Protein AF-A0A6B2GA83-F1 (afdb_monomer_lite)

Radius of gyration: 34.45 Å; chains: 1; bounding box: 43×61×106 Å

Foldseek 3Di:
DDDDDDDDDPPPDPPPDPVVVVVVVVVVVVVVVVVVVVCCCVVVVVPPPPPDDPDPDPPPDDDDLDDQFQWKWKWKFKDLDQFDAQVPCVRTPDIDGGDGPPPPVDDDDDDDDDDDQDPCNLVVTWMKIKMKMFSDPDTWHADPVPGTDDSGMDMDIDTPCPPDPDDDPDPPDD

Sequence (174 aa):
MEEVRETEIEHQQPQESTILKVFNNLKYFLIQMVIMYAISNYFFKSKQQVAPKSDGNHMILSQNLFSPGEKLFYHVFVSENQFPDSQNTSRLLFHDEEVIFMNWKSGSKNFAFTIQTTETLAKNGSFFMIVCISKDQSLPLFSPASGYHSSNHSCKIHDLIKKEKLKKIVDQKS

Secondary structure (DSSP, 8-state):
-----------------HHHHHHHHHHHHHHHHHHHHHHHHHHHGGG--------S--------SS-TT-EEEEEEEEESSSS--TT-GGGEEEEEEEEETT-TT--PPP-----PPPHHHHTT---EEEEEEESSSPPPPEETTTEE--TTEEEEEEESSSSSPPP-------

InterPro domains:
  IPR008429 Cleft lip and palate transmembrane 1 [PF05602] (30-169)
  IPR008429 Cleft lip and palate transmembrane 1 [PTHR21347] (11-168)

Structure (mmCIF, N/CA/C/O backbone):
data_AF-A0A6B2GA83-F1
#
_entry.id   AF-A0A6B2GA83-F1
#
loop_
_atom_site.group_PDB
_atom_site.id
_atom_site.type_symbol
_atom_site.label_atom_id
_atom_site.label_alt_id
_atom_site.label_comp_id
_atom_site.label_asym_id
_atom_site.label_entity_id
_atom_site.label_seq_id
_atom_site.pdbx_PDB_ins_code
_atom_site.Cartn_x
_atom_site.Cartn_y
_atom_site.Cartn_z
_atom_site.occupancy
_atom_site.B_iso_or_equiv
_atom_site.auth_seq_id
_atom_site.auth_comp_id
_atom_site.auth_asym_id
_atom_site.auth_atom_id
_atom_site.pdbx_PDB_model_num
ATOM 1 N N . MET A 1 1 ? 28.148 -23.341 83.885 1.00 38.88 1 MET A N 1
ATOM 2 C CA . MET A 1 1 ? 26.727 -23.692 83.703 1.00 38.88 1 MET A CA 1
ATOM 3 C C . MET A 1 1 ? 25.927 -22.630 84.440 1.00 38.88 1 MET A C 1
ATOM 5 O O . MET A 1 1 ? 25.623 -22.813 85.603 1.00 38.88 1 MET A O 1
ATOM 9 N N . GLU A 1 2 ? 25.869 -21.385 83.976 1.00 47.81 2 GLU A N 1
ATOM 10 C CA . GLU A 1 2 ? 25.400 -20.900 82.667 1.00 47.81 2 GLU A CA 1
ATOM 11 C C . GLU A 1 2 ? 23.900 -21.144 82.499 1.00 47.81 2 GLU A C 1
ATOM 13 O O . GLU A 1 2 ? 23.495 -22.226 82.098 1.00 47.81 2 GLU A O 1
ATOM 18 N N . GLU A 1 3 ? 23.104 -20.122 82.820 1.00 47.56 3 GLU A N 1
ATOM 19 C CA . GLU A 1 3 ? 21.914 -19.803 82.037 1.00 47.56 3 GLU A CA 1
ATOM 20 C C . GLU A 1 3 ? 21.649 -18.292 82.119 1.00 47.56 3 GLU A C 1
ATOM 22 O O . GLU A 1 3 ? 21.203 -17.747 83.127 1.00 47.56 3 GLU A O 1
ATOM 27 N N . VAL A 1 4 ? 22.023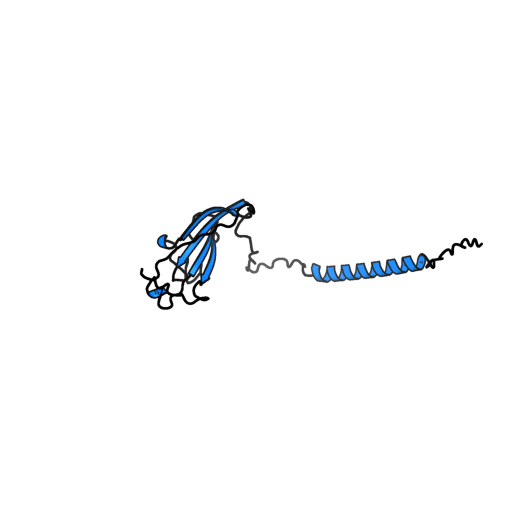 -17.613 81.038 1.00 53.28 4 VAL A N 1
ATOM 28 C CA . VAL A 1 4 ? 21.650 -16.240 80.703 1.00 53.28 4 VAL A CA 1
ATOM 29 C C . VAL A 1 4 ? 20.298 -16.313 79.991 1.00 53.28 4 VAL A C 1
ATOM 31 O O . VAL A 1 4 ? 20.188 -17.049 79.016 1.00 53.28 4 VAL A O 1
ATOM 34 N N . ARG A 1 5 ? 19.294 -15.538 80.421 1.00 49.62 5 ARG A N 1
ATOM 35 C CA . ARG A 1 5 ? 18.146 -15.164 79.571 1.00 49.62 5 ARG A CA 1
ATOM 36 C C . ARG A 1 5 ? 17.778 -13.694 79.765 1.00 49.62 5 ARG A C 1
ATOM 38 O O . ARG A 1 5 ? 17.082 -13.320 80.699 1.00 49.62 5 ARG A O 1
ATOM 45 N N . GLU A 1 6 ? 18.385 -12.903 78.887 1.00 49.09 6 GLU A N 1
ATOM 46 C CA . GLU A 1 6 ? 17.807 -11.822 78.079 1.00 49.09 6 GLU A CA 1
ATOM 47 C C . GLU A 1 6 ? 16.766 -10.892 78.727 1.00 49.09 6 GLU A C 1
ATOM 49 O O . GLU A 1 6 ? 15.576 -11.177 78.809 1.00 49.09 6 GLU A O 1
ATOM 54 N N . THR A 1 7 ? 17.237 -9.693 79.074 1.00 46.50 7 THR A N 1
ATOM 55 C CA . THR A 1 7 ? 16.443 -8.462 79.105 1.00 46.50 7 THR A CA 1
ATOM 56 C C . THR A 1 7 ? 16.039 -8.067 77.684 1.00 46.50 7 THR A C 1
ATOM 58 O O . THR A 1 7 ? 16.900 -7.744 76.863 1.00 46.50 7 THR A O 1
ATOM 61 N N . GLU A 1 8 ? 14.740 -8.055 77.406 1.00 48.75 8 GLU A N 1
ATOM 62 C CA . GLU A 1 8 ? 14.158 -7.506 76.182 1.00 48.75 8 GLU A CA 1
ATOM 63 C C . GLU A 1 8 ? 14.279 -5.969 76.211 1.00 48.75 8 GLU A C 1
ATOM 65 O O . GLU A 1 8 ? 13.722 -5.296 77.079 1.00 48.75 8 GLU A O 1
ATOM 70 N N . ILE A 1 9 ? 15.079 -5.403 75.303 1.00 44.75 9 ILE A N 1
ATOM 71 C CA . ILE A 1 9 ? 15.217 -3.953 75.124 1.00 44.75 9 ILE A CA 1
ATOM 72 C C . ILE A 1 9 ? 14.072 -3.495 74.219 1.00 44.75 9 ILE A C 1
ATOM 74 O O . ILE A 1 9 ? 14.126 -3.674 73.001 1.00 44.75 9 ILE A O 1
ATOM 78 N N . GLU A 1 10 ? 13.045 -2.881 74.805 1.00 38.22 10 GLU A N 1
ATOM 79 C CA . GLU A 1 10 ? 11.990 -2.200 74.057 1.00 38.22 10 GLU A CA 1
ATOM 80 C C . GLU A 1 10 ? 12.600 -0.993 73.316 1.00 38.22 10 GLU A C 1
ATOM 82 O O . GLU A 1 10 ? 13.029 -0.004 73.915 1.00 38.22 10 GLU A O 1
ATOM 87 N N . HIS A 1 11 ? 12.698 -1.086 71.988 1.00 38.28 11 HIS A N 1
ATOM 88 C CA . HIS A 1 11 ? 13.090 0.028 71.126 1.00 38.28 11 HIS A CA 1
ATOM 89 C C . HIS A 1 11 ? 11.967 1.079 71.127 1.00 38.28 11 HIS A C 1
ATOM 91 O O . HIS A 1 11 ? 11.024 1.007 70.339 1.00 38.28 11 HIS A O 1
ATOM 97 N N . GLN A 1 12 ? 12.074 2.085 71.997 1.00 40.59 12 GLN A N 1
ATOM 98 C CA . GLN A 1 12 ? 11.266 3.302 71.918 1.00 40.59 12 GLN A CA 1
ATOM 99 C C . GLN A 1 12 ? 11.613 4.062 70.630 1.00 40.59 12 GLN A C 1
ATOM 101 O O . GLN A 1 12 ? 12.565 4.840 70.563 1.00 40.59 12 GLN A O 1
ATOM 106 N N . GLN A 1 13 ? 10.827 3.831 69.580 1.00 42.03 13 GLN A N 1
ATOM 107 C CA . GLN A 1 13 ? 10.835 4.677 68.395 1.00 42.03 13 GLN A CA 1
ATOM 108 C C . GLN A 1 13 ? 10.350 6.082 68.806 1.00 42.03 13 GLN A C 1
ATOM 110 O O . GLN A 1 13 ? 9.293 6.186 69.434 1.00 42.03 13 GLN A O 1
ATOM 115 N N . PRO A 1 14 ? 11.077 7.170 68.481 1.00 48.72 14 PRO A N 1
ATOM 116 C CA . PRO A 1 14 ? 10.686 8.515 68.883 1.00 48.72 14 PRO A CA 1
ATOM 117 C C . PRO A 1 14 ? 9.272 8.827 68.393 1.00 48.72 14 PRO A C 1
ATOM 119 O O . PRO A 1 14 ? 9.002 8.854 67.188 1.00 48.72 14 PRO A O 1
ATOM 122 N N . GLN A 1 15 ? 8.359 9.050 69.337 1.00 51.09 15 GLN A N 1
ATOM 123 C CA . GLN A 1 15 ? 6.989 9.461 69.068 1.00 51.09 15 GLN A CA 1
ATOM 124 C C . GLN A 1 15 ? 7.015 10.929 68.623 1.00 51.09 15 GLN A C 1
ATOM 126 O O . GLN A 1 15 ? 6.775 11.856 69.392 1.00 51.09 15 GLN A O 1
ATOM 131 N N . GLU A 1 16 ? 7.395 11.147 67.366 1.00 55.97 16 GLU A N 1
ATOM 132 C CA . GLU A 1 16 ? 7.328 12.450 66.717 1.00 55.97 16 GLU A CA 1
ATOM 133 C C . GLU A 1 16 ? 5.884 12.958 66.818 1.00 55.97 16 GLU A C 1
ATOM 135 O O . GLU A 1 16 ? 4.941 12.246 66.447 1.00 55.97 16 GLU A O 1
ATOM 140 N N . SER A 1 17 ? 5.716 14.153 67.395 1.00 61.56 17 SER A N 1
ATOM 141 C CA . SER A 1 17 ? 4.412 14.660 67.812 1.00 61.56 17 SER A CA 1
ATOM 142 C C . SER A 1 17 ? 3.425 14.628 66.646 1.00 61.56 17 SER A C 1
ATOM 144 O O . SER A 1 17 ? 3.710 15.079 65.536 1.00 61.56 17 SER A O 1
ATOM 146 N N . THR A 1 18 ? 2.235 14.081 66.886 1.00 64.00 18 THR A N 1
ATOM 147 C CA . THR A 1 18 ? 1.164 13.935 65.885 1.00 64.00 18 THR A CA 1
ATOM 148 C C . THR A 1 18 ? 0.879 15.252 65.154 1.00 64.00 18 THR A C 1
ATOM 150 O O . THR A 1 18 ? 0.553 15.260 63.971 1.00 64.00 18 THR A O 1
ATOM 153 N N . ILE A 1 19 ? 1.094 16.375 65.841 1.00 66.12 19 ILE A N 1
ATOM 154 C CA . ILE A 1 19 ? 0.984 17.731 65.310 1.00 66.12 19 ILE A CA 1
ATOM 155 C C . ILE A 1 19 ? 2.010 17.979 64.189 1.00 66.12 19 ILE A C 1
ATOM 157 O O . ILE A 1 19 ? 1.620 18.424 63.112 1.00 66.12 19 ILE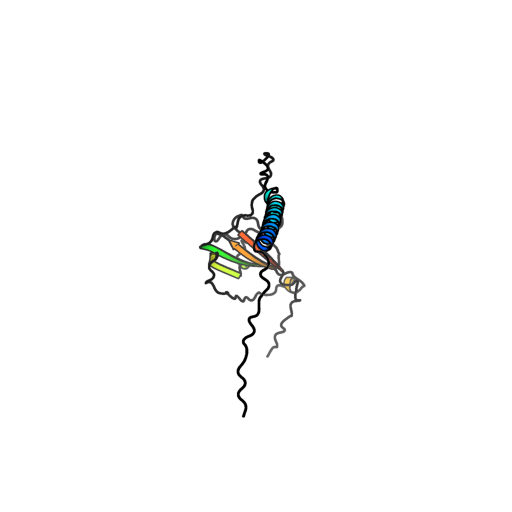 A O 1
ATOM 161 N N . LEU A 1 20 ? 3.290 17.630 64.371 1.00 69.44 20 LEU A N 1
ATOM 162 C CA . LEU A 1 20 ? 4.328 17.765 63.334 1.00 69.44 20 LEU A CA 1
ATOM 163 C C . LEU A 1 20 ? 4.022 16.912 62.093 1.00 69.44 20 LEU A C 1
ATOM 165 O O . LEU A 1 20 ? 4.177 17.394 60.969 1.00 69.44 20 LEU A O 1
ATOM 169 N N . LYS A 1 21 ? 3.501 15.691 62.277 1.00 71.00 21 LYS A N 1
ATOM 170 C CA . LYS A 1 21 ? 3.080 14.821 61.162 1.00 71.00 21 LYS A CA 1
ATOM 171 C C . LYS A 1 21 ? 1.903 15.410 60.383 1.00 71.00 21 LYS A C 1
ATOM 173 O O . LYS A 1 21 ? 1.922 15.404 59.155 1.00 71.00 21 LYS A O 1
ATOM 178 N N . VAL A 1 22 ? 0.912 15.981 61.072 1.00 74.00 22 VAL A N 1
ATOM 179 C CA . VAL A 1 22 ? -0.221 16.672 60.431 1.00 74.00 22 VAL A CA 1
ATOM 180 C C . VAL A 1 22 ? 0.253 17.909 59.662 1.00 74.00 22 VAL A C 1
ATOM 182 O O . VAL A 1 22 ? -0.154 18.100 58.517 1.00 74.00 22 VAL A O 1
ATOM 185 N N . PHE A 1 23 ? 1.165 18.706 60.228 1.00 76.62 23 PHE A N 1
ATOM 186 C CA . PHE A 1 23 ? 1.745 19.860 59.532 1.00 76.62 23 PHE A CA 1
ATOM 187 C C . PHE A 1 23 ? 2.550 19.458 58.295 1.00 76.62 23 PHE A C 1
ATOM 189 O O . PHE A 1 23 ? 2.444 20.118 57.262 1.00 76.62 23 PHE A O 1
ATOM 196 N N . ASN A 1 24 ? 3.331 18.380 58.363 1.00 75.25 24 ASN A N 1
ATOM 197 C CA . ASN A 1 24 ? 4.067 17.893 57.200 1.00 75.25 24 ASN A CA 1
ATOM 198 C C . ASN A 1 24 ? 3.123 17.352 56.122 1.00 75.25 24 ASN A C 1
ATOM 200 O O . ASN A 1 24 ? 3.263 17.731 54.961 1.00 75.25 24 ASN A O 1
ATOM 204 N N . ASN A 1 25 ? 2.108 16.570 56.489 1.00 77.06 25 ASN A N 1
ATOM 205 C CA . ASN A 1 25 ? 1.117 16.063 55.537 1.00 77.06 25 ASN A CA 1
ATOM 206 C C . ASN A 1 25 ? 0.334 17.198 54.857 1.00 77.06 25 ASN A C 1
ATOM 208 O O . ASN A 1 25 ? 0.107 17.155 53.648 1.00 77.06 25 ASN A O 1
ATOM 212 N N . LEU A 1 26 ? -0.007 18.255 55.601 1.00 84.81 26 LEU A N 1
ATOM 213 C CA . LEU A 1 26 ? -0.677 19.433 55.050 1.00 84.81 26 LEU A CA 1
ATOM 214 C C . LEU A 1 26 ? 0.221 20.203 54.069 1.00 84.81 26 LEU A C 1
ATOM 216 O O . LEU A 1 26 ? -0.256 20.659 53.032 1.00 84.81 26 LEU A O 1
ATOM 220 N N . LYS A 1 27 ? 1.529 20.309 54.344 1.00 81.06 27 LYS A N 1
ATOM 221 C CA . LYS A 1 27 ? 2.494 20.921 53.412 1.00 81.06 27 LYS A CA 1
ATOM 222 C C . LYS A 1 27 ? 2.563 20.156 52.091 1.00 81.06 27 LYS A C 1
ATOM 224 O O . LYS A 1 27 ? 2.511 20.780 51.033 1.00 81.06 27 LYS A O 1
ATOM 229 N N . TYR A 1 28 ? 2.626 18.825 52.135 1.00 84.50 28 TYR A N 1
ATOM 230 C CA . TYR A 1 28 ? 2.617 18.005 50.918 1.00 84.50 28 TYR A CA 1
ATOM 231 C C . TYR A 1 28 ? 1.310 18.155 50.134 1.00 84.50 28 TYR A C 1
ATOM 233 O O . TYR A 1 28 ? 1.346 18.284 48.910 1.00 84.50 28 TYR A O 1
ATOM 241 N N . PHE A 1 29 ? 0.172 18.229 50.826 1.00 88.62 29 PHE A N 1
ATOM 242 C CA . PHE A 1 29 ? -1.130 18.450 50.198 1.00 88.62 29 PHE A CA 1
ATOM 243 C C . PHE A 1 29 ? -1.217 19.808 49.480 1.00 88.62 29 PHE A C 1
ATOM 245 O O . PHE A 1 29 ? -1.686 19.886 48.344 1.00 88.62 29 PHE A O 1
ATOM 252 N N . LEU A 1 30 ? -0.701 20.876 50.096 1.00 89.94 30 LEU A N 1
ATOM 253 C CA . LEU A 1 30 ? -0.656 22.204 49.475 1.00 89.94 30 LEU A CA 1
ATOM 254 C C . LEU A 1 30 ? 0.241 22.228 48.231 1.00 89.94 30 LEU A C 1
ATOM 256 O O . LEU A 1 30 ? -0.144 22.797 47.210 1.00 89.94 30 LEU A O 1
ATOM 260 N N . ILE A 1 31 ? 1.401 21.568 48.278 1.00 89.56 31 ILE A N 1
ATOM 261 C CA . ILE A 1 31 ? 2.299 21.451 47.120 1.00 89.56 31 ILE A CA 1
ATOM 262 C C . ILE A 1 31 ? 1.611 20.688 45.977 1.00 89.56 31 ILE A C 1
ATOM 264 O O . ILE A 1 31 ? 1.663 21.130 44.830 1.00 89.56 31 ILE A O 1
ATOM 268 N N . GLN A 1 32 ? 0.912 19.589 46.276 1.00 84.88 32 GLN A N 1
ATOM 269 C CA . GLN A 1 32 ? 0.154 18.831 45.274 1.00 84.88 32 GLN A CA 1
ATOM 270 C C . GLN A 1 32 ? -0.955 19.668 44.622 1.00 84.88 32 GLN A C 1
ATOM 272 O O . GLN A 1 32 ? -1.105 19.620 43.401 1.00 84.88 32 GLN A O 1
ATOM 277 N N . MET A 1 33 ? -1.676 20.485 45.395 1.00 91.50 33 MET A N 1
ATOM 278 C CA . MET A 1 33 ? -2.698 21.397 44.864 1.00 91.50 33 MET A CA 1
ATOM 279 C C . MET A 1 33 ? -2.108 22.455 43.925 1.00 91.50 33 MET A C 1
ATOM 281 O O . MET A 1 33 ? -2.671 22.720 42.863 1.00 91.50 33 MET A O 1
ATOM 285 N N . VAL A 1 34 ? -0.948 23.023 44.265 1.00 91.75 34 VAL A N 1
ATOM 286 C CA . VAL A 1 34 ? -0.256 23.996 43.403 1.00 91.75 34 VAL A CA 1
ATOM 287 C C . VAL A 1 34 ? 0.222 23.342 42.106 1.00 91.75 34 VAL A C 1
ATOM 289 O O . VAL A 1 34 ? 0.029 23.911 41.031 1.00 91.75 34 VAL A O 1
ATOM 292 N N . ILE A 1 35 ? 0.785 22.132 42.175 1.00 88.19 35 ILE A N 1
ATOM 293 C CA . ILE A 1 35 ? 1.215 21.375 40.989 1.00 88.19 35 ILE A CA 1
ATOM 294 C C . ILE A 1 35 ? 0.012 21.039 40.100 1.00 88.19 35 ILE A C 1
ATOM 296 O O . ILE A 1 35 ? 0.056 21.288 38.896 1.00 88.19 35 ILE A O 1
ATOM 300 N N . MET A 1 36 ? -1.086 20.536 40.673 1.00 86.19 36 MET A N 1
ATOM 301 C CA . MET A 1 36 ? -2.312 20.253 39.920 1.00 86.19 36 MET A CA 1
ATOM 302 C C . MET A 1 36 ? -2.900 21.512 39.280 1.00 86.19 36 MET A C 1
ATOM 304 O O . MET A 1 36 ? -3.337 21.453 38.131 1.00 86.19 36 MET A O 1
ATOM 308 N N . TYR A 1 37 ? -2.878 22.656 39.966 1.00 87.06 37 TYR A N 1
ATOM 309 C CA . TYR A 1 37 ? -3.319 23.937 39.410 1.00 87.06 37 TYR A CA 1
ATOM 310 C C . TYR A 1 37 ? -2.409 24.428 38.275 1.00 87.06 37 TYR A C 1
ATOM 312 O O . TYR A 1 37 ? -2.907 24.942 37.272 1.00 87.06 37 TYR A O 1
ATOM 320 N N . ALA A 1 38 ? -1.091 24.243 38.394 1.00 85.69 38 ALA A N 1
ATOM 321 C CA . ALA A 1 38 ? -0.123 24.604 37.361 1.00 85.69 38 ALA A CA 1
ATOM 322 C C . ALA A 1 38 ? -0.293 23.741 36.104 1.00 85.69 38 ALA A C 1
ATOM 324 O O . ALA A 1 38 ? -0.431 24.285 35.010 1.00 85.69 38 ALA A O 1
ATOM 325 N N . ILE A 1 39 ? -0.379 22.414 36.263 1.00 82.38 39 ILE A N 1
ATOM 326 C CA . ILE A 1 39 ? -0.688 21.471 35.177 1.00 82.38 39 ILE A CA 1
ATOM 327 C C . ILE A 1 39 ? -2.045 21.832 34.569 1.00 82.38 39 ILE A C 1
ATOM 329 O O . ILE A 1 39 ? -2.164 21.974 33.356 1.00 82.38 39 ILE A O 1
ATOM 333 N N . SER A 1 40 ? -3.065 22.073 35.392 1.00 78.56 40 SER A N 1
ATOM 334 C CA . SER A 1 40 ? -4.393 22.394 34.875 1.00 78.56 40 SER A CA 1
ATOM 335 C C . SER A 1 40 ? -4.407 23.706 34.088 1.00 78.56 40 SER A C 1
ATOM 337 O O . SER A 1 40 ? -4.994 23.770 33.014 1.00 78.56 40 SER A O 1
ATOM 339 N N . ASN A 1 41 ? -3.706 24.748 34.543 1.00 77.94 41 ASN A N 1
ATOM 340 C CA . ASN A 1 41 ? -3.570 25.979 33.764 1.00 77.94 41 ASN A CA 1
ATOM 341 C C . ASN A 1 41 ? -2.800 25.752 32.463 1.00 77.94 41 ASN A C 1
ATOM 343 O O . ASN A 1 41 ? -3.225 26.254 31.429 1.00 77.94 41 ASN A O 1
ATOM 347 N N . TYR A 1 42 ? -1.697 25.004 32.491 1.00 74.06 42 TYR A N 1
ATOM 348 C CA . TYR A 1 42 ? -0.853 24.820 31.311 1.00 74.06 42 TYR A CA 1
ATOM 349 C C . TYR A 1 42 ? -1.529 23.950 30.241 1.00 74.06 42 TYR A C 1
ATOM 351 O O . TYR A 1 42 ? -1.473 24.270 29.057 1.00 74.06 42 TYR A O 1
ATOM 359 N N . PHE A 1 43 ? -2.236 22.892 30.649 1.00 69.62 43 PHE A N 1
ATOM 360 C CA . PHE A 1 43 ? -2.898 21.966 29.726 1.00 69.62 43 PHE A CA 1
ATOM 361 C C . PHE A 1 43 ? -4.339 22.370 29.368 1.00 69.62 43 PHE A C 1
ATOM 363 O O . PHE A 1 43 ? -4.776 22.085 28.252 1.00 69.62 43 PHE A O 1
ATOM 370 N N . PHE A 1 44 ? -5.083 23.061 30.245 1.00 62.84 44 PHE A N 1
ATOM 371 C CA . PHE A 1 44 ? -6.473 23.459 29.962 1.00 62.84 44 PHE A CA 1
ATOM 372 C C . PHE A 1 44 ? -6.649 24.912 29.489 1.00 62.84 44 PHE A C 1
ATOM 374 O O . PHE A 1 44 ? -7.633 25.164 28.794 1.00 62.84 44 PHE A O 1
ATOM 381 N N . LYS A 1 45 ? -5.721 25.866 29.723 1.00 56.59 45 LYS A N 1
ATOM 382 C CA . LYS A 1 45 ? -5.844 27.209 29.094 1.00 56.59 45 LYS A CA 1
ATOM 383 C C . LYS A 1 45 ? -5.621 27.200 27.584 1.00 56.59 45 LYS A C 1
ATOM 385 O O . LYS A 1 45 ? -6.131 28.086 26.909 1.00 56.59 45 LYS A O 1
ATOM 390 N N . SER A 1 46 ? -4.966 26.177 27.028 1.00 54.66 46 SER A N 1
ATOM 391 C CA . SER A 1 46 ? -4.902 25.992 25.570 1.00 54.66 46 SER A CA 1
ATOM 392 C C . SER A 1 46 ? -6.238 25.540 24.953 1.00 54.66 46 SER A C 1
ATOM 394 O O . SER A 1 46 ? -6.332 25.420 23.734 1.00 54.66 46 SER A O 1
ATOM 396 N N . LYS A 1 47 ? -7.278 25.294 25.765 1.00 54.66 47 LYS A N 1
ATOM 397 C CA . LYS A 1 47 ? -8.643 24.995 25.310 1.00 54.66 47 LYS A CA 1
ATOM 398 C C . LYS A 1 47 ? -9.618 26.136 25.601 1.00 54.66 47 LYS A C 1
ATOM 400 O O . LYS A 1 47 ? -10.797 25.885 25.840 1.00 54.66 47 LYS A O 1
ATOM 405 N N . GLN A 1 48 ? -9.172 27.395 25.551 1.00 52.66 48 GLN A N 1
ATOM 406 C CA . GLN A 1 48 ? -10.121 28.447 25.193 1.00 52.66 48 GLN A CA 1
ATOM 407 C C . GLN A 1 48 ? -10.638 28.104 23.798 1.00 52.66 48 GLN A C 1
ATOM 409 O O . GLN A 1 48 ? -9.907 28.181 22.814 1.00 52.66 48 GLN A O 1
ATOM 414 N N . GLN A 1 49 ? -11.880 27.626 23.751 1.00 56.12 49 GLN A N 1
ATOM 415 C CA . GLN A 1 49 ? -12.636 27.441 22.528 1.00 56.12 49 GLN A CA 1
ATOM 416 C C . GLN A 1 49 ? -12.619 28.777 21.791 1.00 56.12 49 GLN A C 1
ATOM 418 O O . GLN A 1 49 ? -13.346 29.707 22.135 1.00 56.12 49 GLN A O 1
ATOM 423 N N . VAL A 1 50 ? -11.743 28.880 20.796 1.00 52.97 50 VAL A N 1
ATOM 424 C CA . VAL A 1 50 ? -11.857 29.890 19.759 1.00 52.97 50 VAL A CA 1
ATOM 425 C C . VAL A 1 50 ? -13.200 29.593 19.109 1.00 52.97 50 VAL A C 1
ATOM 427 O O . VAL A 1 50 ? -13.342 28.597 18.401 1.00 52.97 50 VAL A O 1
ATOM 430 N N . ALA A 1 51 ? -14.215 30.397 19.433 1.00 53.75 51 ALA A N 1
ATOM 431 C CA . ALA A 1 51 ? -15.450 30.422 18.667 1.00 53.75 51 ALA A CA 1
ATOM 432 C C . ALA A 1 51 ? -15.044 30.511 17.189 1.00 53.75 51 ALA A C 1
ATOM 434 O O . ALA A 1 51 ? -14.196 31.355 16.870 1.00 53.75 51 ALA A O 1
ATOM 435 N N . PRO A 1 52 ? -15.542 29.628 16.308 1.00 44.69 52 PRO A N 1
ATOM 436 C CA . PRO A 1 52 ? -15.049 29.577 14.948 1.00 44.69 52 PRO A CA 1
ATOM 437 C C . PRO A 1 52 ? -15.418 30.901 14.288 1.00 44.69 52 PRO A C 1
ATOM 439 O O . PRO A 1 52 ? -16.578 31.159 13.971 1.00 44.69 52 PRO A O 1
ATOM 442 N N . LYS A 1 53 ? 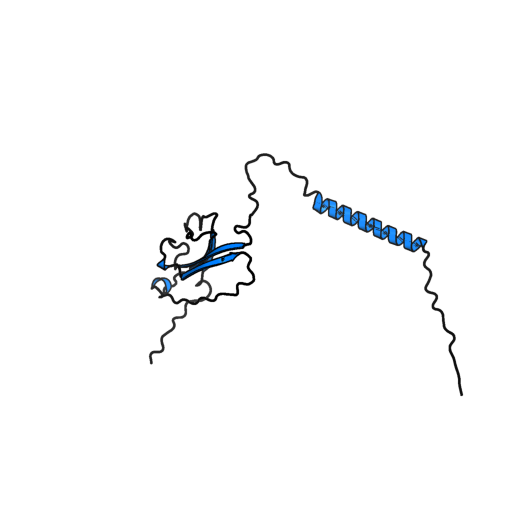-14.419 31.769 14.107 1.00 44.8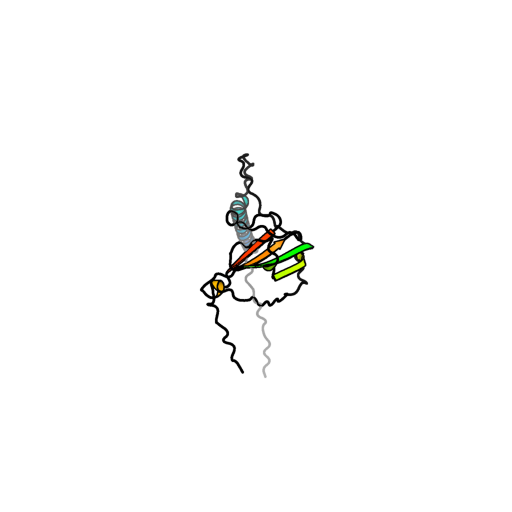4 53 LYS A N 1
ATOM 443 C CA . LYS A 1 53 ? -14.511 32.803 13.091 1.00 44.84 53 LYS A CA 1
ATOM 444 C C . LYS A 1 53 ? -14.650 32.048 11.780 1.00 44.84 53 LYS A C 1
ATOM 446 O O . LYS A 1 53 ? -13.804 31.225 11.442 1.00 44.84 53 LYS A O 1
ATOM 451 N N . SER A 1 54 ? -15.777 32.289 11.127 1.00 50.00 54 SER A N 1
ATOM 452 C CA . SER A 1 54 ? -16.081 31.881 9.765 1.00 50.00 54 SER A CA 1
ATOM 453 C C . SER A 1 54 ? -15.050 32.488 8.809 1.00 50.00 54 SER A C 1
ATOM 455 O O . SER A 1 54 ? -15.337 33.465 8.130 1.00 50.00 54 SER A O 1
ATOM 457 N N . ASP A 1 55 ? -13.857 31.910 8.767 1.00 47.34 55 ASP A N 1
ATOM 458 C CA . ASP A 1 55 ? -12.950 32.000 7.633 1.00 47.34 55 ASP A CA 1
ATOM 459 C C . ASP A 1 55 ? -12.808 30.582 7.087 1.00 47.34 55 ASP A C 1
ATOM 461 O O . ASP A 1 55 ? -12.514 29.644 7.827 1.00 47.34 55 ASP A O 1
ATOM 465 N N . GLY A 1 56 ? -13.116 30.434 5.798 1.00 51.41 56 GLY A N 1
ATOM 466 C CA . GLY A 1 56 ? -13.398 29.191 5.074 1.00 51.41 56 GLY A CA 1
ATOM 467 C C . GLY A 1 56 ? -12.251 28.190 4.924 1.00 51.41 56 GLY A C 1
ATOM 468 O O . GLY A 1 56 ? -12.126 27.572 3.875 1.00 51.41 56 GLY A O 1
ATOM 469 N N . ASN A 1 57 ? -11.446 27.978 5.959 1.00 50.28 57 ASN A N 1
ATOM 470 C CA . ASN A 1 57 ? -10.573 26.824 6.078 1.00 50.28 57 ASN A CA 1
ATOM 471 C C . ASN A 1 57 ? -11.199 25.846 7.067 1.00 50.28 57 ASN A C 1
ATOM 473 O O . ASN A 1 57 ? -10.895 25.844 8.260 1.00 50.28 57 ASN A O 1
ATOM 477 N N . HIS A 1 58 ? -12.072 24.983 6.544 1.00 54.91 58 HIS A N 1
ATOM 478 C CA . HIS A 1 58 ? -12.399 23.732 7.211 1.00 54.91 58 HIS A CA 1
ATOM 479 C C . HIS A 1 58 ? -11.087 22.983 7.448 1.00 54.91 58 HIS A C 1
ATOM 481 O O . HIS A 1 58 ? -10.514 22.395 6.534 1.00 54.91 58 HIS A O 1
ATOM 487 N N . MET A 1 59 ? -10.590 23.029 8.681 1.00 57.78 59 MET A N 1
ATOM 488 C CA . MET A 1 59 ? -9.553 22.125 9.147 1.00 57.78 59 MET A CA 1
ATOM 489 C C . MET A 1 59 ? -10.171 20.727 9.089 1.00 57.78 59 MET A C 1
ATOM 491 O O . MET A 1 59 ? -10.933 20.340 9.974 1.00 57.78 59 MET A O 1
ATOM 495 N N . ILE A 1 60 ? -9.950 20.019 7.980 1.00 64.19 60 ILE A N 1
ATOM 496 C CA . ILE A 1 60 ? -10.445 18.659 7.794 1.00 64.19 60 ILE A CA 1
ATOM 497 C C . ILE A 1 60 ? -9.766 17.823 8.872 1.00 64.19 60 ILE A C 1
ATOM 499 O O . ILE A 1 60 ? -8.561 17.575 8.823 1.00 64.19 60 ILE A O 1
ATOM 503 N N . LEU A 1 61 ? -10.540 17.443 9.885 1.00 65.69 61 LEU A N 1
ATOM 504 C CA . LEU A 1 61 ? -10.104 16.480 10.877 1.00 65.69 61 LEU A CA 1
ATOM 505 C C . LEU A 1 61 ? -9.753 15.196 10.122 1.00 65.69 61 LEU A C 1
ATOM 507 O O . LEU A 1 61 ? -10.569 14.695 9.349 1.00 65.69 61 LEU A O 1
ATOM 511 N N . SER A 1 62 ? -8.539 14.687 10.305 1.00 67.81 62 SER A N 1
ATOM 512 C CA . SER A 1 62 ? -8.117 13.427 9.703 1.00 67.81 62 SER A CA 1
ATOM 513 C C . SER A 1 62 ? -9.039 12.307 10.187 1.00 67.81 62 SER A C 1
ATOM 515 O O . SER A 1 62 ? -9.076 11.974 11.370 1.00 67.81 62 SER A O 1
ATOM 517 N N . GLN A 1 63 ? -9.815 11.746 9.265 1.00 74.75 63 GLN A N 1
ATOM 518 C CA . GLN A 1 63 ? -10.684 10.604 9.524 1.00 74.75 63 GLN A CA 1
ATOM 519 C C . GLN A 1 63 ? -10.002 9.335 9.029 1.00 74.75 63 GLN A C 1
ATOM 521 O O . GLN A 1 63 ? -9.284 9.351 8.027 1.00 74.75 63 GLN A O 1
ATOM 526 N N . ASN A 1 64 ? -10.215 8.229 9.743 1.00 82.81 64 ASN A N 1
ATOM 527 C CA . ASN A 1 64 ? -9.811 6.932 9.227 1.00 82.81 64 ASN A CA 1
ATOM 528 C C . ASN A 1 64 ? -10.603 6.657 7.947 1.00 82.81 64 ASN A C 1
ATOM 530 O O . ASN A 1 64 ? -11.814 6.872 7.904 1.00 82.81 64 ASN A O 1
ATOM 534 N N . LEU A 1 65 ? -9.907 6.185 6.917 1.00 83.12 65 LEU A N 1
ATOM 535 C CA . LEU A 1 65 ? -10.542 5.811 5.668 1.00 83.12 65 LEU A CA 1
ATOM 536 C C . LEU A 1 65 ? -11.500 4.634 5.886 1.00 83.12 65 LEU A C 1
ATOM 538 O O . LEU A 1 65 ? -12.570 4.640 5.296 1.00 83.12 65 LEU A O 1
ATOM 542 N N . PHE A 1 66 ? -11.165 3.684 6.766 1.00 86.69 66 PHE A N 1
ATOM 543 C CA . PHE A 1 66 ? -11.904 2.431 6.961 1.00 86.69 66 PHE A CA 1
ATOM 544 C C . PHE A 1 66 ? -12.519 2.317 8.358 1.00 86.69 66 PHE A C 1
ATOM 546 O O . PHE A 1 66 ? -11.920 2.729 9.357 1.00 86.69 66 PHE A O 1
ATOM 553 N N . SER A 1 67 ? -13.698 1.704 8.433 1.00 88.69 67 SER A N 1
ATOM 554 C CA . SER A 1 67 ? -14.391 1.399 9.688 1.00 88.69 67 SER A CA 1
ATOM 555 C C . SER A 1 67 ? -14.094 -0.031 10.157 1.00 88.69 67 SER A C 1
ATOM 557 O O . SER A 1 67 ? -13.948 -0.928 9.325 1.00 88.69 67 SER A O 1
ATOM 559 N N . PRO A 1 68 ? -14.004 -0.299 11.475 1.00 88.75 68 PRO A N 1
ATOM 560 C CA . PRO A 1 68 ? -13.799 -1.658 11.980 1.00 88.75 68 PRO A CA 1
ATOM 561 C C . PRO A 1 68 ? -14.870 -2.620 11.444 1.00 88.75 68 PRO A C 1
ATOM 563 O O . PRO A 1 68 ? -16.058 -2.309 11.507 1.00 88.75 68 PRO A O 1
ATOM 566 N N . GLY A 1 69 ? -14.461 -3.782 10.927 1.00 86.62 69 GLY A N 1
ATOM 567 C CA . GLY A 1 69 ? -15.382 -4.757 10.327 1.00 86.62 69 GLY A CA 1
ATOM 568 C C . GLY A 1 69 ? -15.722 -4.518 8.849 1.00 86.62 69 GLY A C 1
ATOM 569 O O . GLY A 1 69 ? -16.375 -5.365 8.244 1.00 86.62 69 GLY A O 1
ATOM 570 N N . GLU A 1 70 ? -15.271 -3.413 8.251 1.00 88.38 70 GLU A N 1
ATOM 571 C CA . GLU A 1 70 ? -15.425 -3.148 6.817 1.00 88.38 70 GLU A CA 1
ATOM 572 C C . GLU A 1 70 ? -14.558 -4.109 5.986 1.00 88.38 70 GLU A C 1
ATOM 574 O O . GLU A 1 70 ? -13.467 -4.513 6.409 1.00 88.38 70 GLU A O 1
ATOM 579 N N . LYS A 1 71 ? -15.052 -4.494 4.804 1.00 87.62 71 LYS A N 1
ATOM 580 C CA . LYS A 1 71 ? -14.284 -5.295 3.846 1.00 87.62 71 LYS A CA 1
ATOM 581 C C . LYS A 1 71 ? -13.248 -4.411 3.155 1.00 87.62 71 LYS A C 1
ATOM 583 O O . LYS A 1 71 ? -13.549 -3.303 2.726 1.00 87.62 71 LYS A O 1
ATOM 588 N N . LEU A 1 72 ? -12.040 -4.938 3.036 1.00 87.75 72 LEU A N 1
ATOM 589 C CA . LEU A 1 72 ? -10.932 -4.356 2.302 1.00 87.75 72 LEU A CA 1
ATOM 590 C C . LEU A 1 72 ? -10.657 -5.200 1.071 1.00 87.75 72 LEU A C 1
ATOM 592 O O . LEU A 1 72 ? -10.652 -6.434 1.133 1.00 87.75 72 LEU A O 1
ATOM 596 N N . PHE A 1 73 ? -10.339 -4.508 -0.010 1.00 87.38 73 PHE A N 1
ATOM 597 C CA . PHE A 1 73 ? -9.828 -5.112 -1.226 1.00 87.38 73 PHE A CA 1
ATOM 598 C C . PHE A 1 73 ? -8.384 -4.669 -1.410 1.00 87.38 73 PHE A C 1
ATOM 600 O O . PHE A 1 73 ? -8.075 -3.476 -1.342 1.00 87.38 73 PHE A O 1
ATOM 607 N N . TYR A 1 74 ? -7.492 -5.639 -1.595 1.00 86.88 74 TYR A N 1
ATOM 608 C CA . TYR A 1 74 ? -6.086 -5.372 -1.870 1.00 86.88 74 TYR A CA 1
ATOM 609 C C . TYR A 1 74 ? -5.849 -5.405 -3.368 1.00 86.88 74 TYR A C 1
ATOM 611 O O . TYR A 1 74 ? -6.233 -6.357 -4.041 1.00 86.88 74 TYR A O 1
ATOM 619 N N . HIS A 1 75 ? -5.147 -4.396 -3.866 1.00 86.75 75 HIS A N 1
ATOM 620 C CA . HIS A 1 75 ? -4.699 -4.333 -5.248 1.00 86.75 75 HIS A CA 1
ATOM 621 C C . HIS A 1 75 ? -3.197 -4.111 -5.261 1.00 86.75 75 HIS A C 1
ATOM 623 O O . HIS A 1 75 ? -2.710 -3.075 -4.801 1.00 86.75 75 HIS A O 1
ATOM 629 N N . VAL A 1 76 ? -2.452 -5.089 -5.770 1.00 87.31 76 VAL A N 1
ATOM 630 C CA . VAL A 1 76 ? -0.998 -4.980 -5.913 1.00 87.31 76 VAL A CA 1
ATOM 631 C C . VAL A 1 76 ? -0.647 -4.925 -7.386 1.00 87.31 76 VAL A C 1
ATOM 633 O O . VAL A 1 76 ? -0.884 -5.874 -8.134 1.00 87.31 76 VAL A O 1
ATOM 636 N N . PHE A 1 77 ? -0.037 -3.816 -7.783 1.00 86.19 77 PHE A N 1
ATOM 637 C CA . PHE A 1 77 ? 0.469 -3.605 -9.127 1.00 86.19 77 PHE A CA 1
ATOM 638 C C . PHE A 1 77 ? 1.988 -3.635 -9.133 1.00 86.19 77 PHE A C 1
ATOM 640 O O . PHE A 1 77 ? 2.635 -3.185 -8.183 1.00 86.19 77 PHE A O 1
ATOM 647 N N . VAL A 1 78 ? 2.560 -4.083 -10.246 1.00 86.12 78 VAL A N 1
ATOM 648 C CA . VAL A 1 78 ? 3.964 -3.817 -10.563 1.00 86.12 78 VAL A CA 1
ATOM 649 C C . VAL A 1 78 ? 4.110 -3.157 -11.915 1.00 86.12 78 VAL A C 1
ATOM 651 O O . VAL A 1 78 ? 3.361 -3.425 -12.855 1.00 86.12 78 VAL A O 1
ATOM 654 N N . SER A 1 79 ? 5.076 -2.255 -12.010 1.00 85.25 79 SER A N 1
ATOM 655 C CA . SER A 1 79 ? 5.274 -1.450 -13.203 1.00 85.25 79 SER A CA 1
ATOM 656 C C . SER A 1 79 ? 6.675 -0.861 -13.234 1.00 85.25 79 SER A C 1
ATOM 658 O O . SER A 1 79 ? 7.234 -0.507 -12.203 1.00 85.25 79 SER A O 1
ATOM 660 N N . GLU A 1 80 ? 7.225 -0.687 -14.431 1.00 84.38 80 GLU A N 1
ATOM 661 C CA . GLU A 1 80 ? 8.463 0.079 -14.629 1.00 84.38 80 GLU A CA 1
ATOM 662 C C . GLU A 1 80 ? 8.240 1.596 -14.498 1.00 84.38 80 GLU A C 1
ATOM 664 O O . GLU A 1 80 ? 9.163 2.366 -14.243 1.00 84.38 80 GLU A O 1
ATOM 669 N N . ASN A 1 81 ? 6.978 2.022 -14.602 1.00 83.44 81 ASN A N 1
ATOM 670 C CA . ASN A 1 81 ? 6.538 3.400 -14.415 1.00 83.44 81 ASN A CA 1
ATOM 671 C C . ASN A 1 81 ? 5.915 3.588 -13.031 1.00 83.44 81 ASN A C 1
ATOM 673 O O . ASN A 1 81 ? 5.113 2.759 -12.598 1.00 83.44 81 ASN A O 1
ATOM 677 N N . GLN A 1 82 ? 6.209 4.722 -12.392 1.00 78.50 82 GLN A N 1
ATOM 678 C CA . GLN A 1 82 ? 5.692 5.073 -11.064 1.00 78.50 82 GLN A CA 1
ATOM 679 C C . GLN A 1 82 ? 4.157 5.186 -11.029 1.00 78.50 82 GLN A C 1
ATOM 681 O O . GLN A 1 82 ? 3.537 4.819 -10.036 1.00 78.50 82 GLN A O 1
ATOM 686 N N . PHE A 1 83 ? 3.551 5.665 -12.118 1.00 80.00 83 PHE A N 1
ATOM 687 C CA . PHE A 1 83 ? 2.102 5.795 -12.278 1.00 80.00 83 PHE A CA 1
ATOM 688 C C . PHE A 1 83 ? 1.652 4.946 -13.475 1.00 80.00 83 PHE A C 1
ATOM 690 O O . PHE A 1 83 ? 1.656 5.436 -14.607 1.00 80.00 83 PHE A O 1
ATOM 697 N N . PRO A 1 84 ? 1.361 3.650 -13.277 1.00 77.25 84 PRO A N 1
ATOM 698 C CA . PRO A 1 84 ? 0.857 2.800 -14.341 1.00 77.25 84 PRO A CA 1
ATOM 699 C C . PRO A 1 84 ? -0.582 3.161 -14.694 1.00 77.25 84 PRO A C 1
ATOM 701 O O . PRO A 1 84 ? -1.351 3.618 -13.854 1.00 77.25 84 PRO A O 1
ATOM 704 N N . ASP A 1 85 ? -0.956 2.861 -15.932 1.00 73.69 85 ASP A N 1
ATOM 705 C CA . ASP A 1 85 ? -2.361 2.763 -16.307 1.00 73.69 85 ASP A CA 1
ATOM 706 C C . ASP A 1 85 ? -3.020 1.624 -15.519 1.00 73.69 85 ASP A C 1
ATOM 708 O O . ASP A 1 85 ? -2.596 0.468 -15.624 1.00 73.69 85 ASP A O 1
ATOM 712 N N . SER A 1 86 ? -4.019 1.967 -14.708 1.00 67.88 86 SER A N 1
ATOM 713 C CA . SER A 1 86 ? -4.749 1.023 -13.867 1.00 67.88 86 SER A CA 1
ATOM 714 C C . SER A 1 86 ? -5.808 0.232 -14.616 1.00 67.88 86 SER A C 1
ATOM 716 O O . SER A 1 86 ? -6.222 -0.814 -14.125 1.00 67.88 86 SER A O 1
ATOM 718 N N . GLN A 1 87 ? -6.211 0.665 -15.814 1.00 69.31 87 GLN A N 1
ATOM 719 C CA . GLN A 1 87 ? -7.096 -0.130 -16.668 1.00 69.31 87 GLN A CA 1
ATOM 720 C C . GLN A 1 87 ? -6.358 -1.304 -17.319 1.00 69.31 87 GLN A C 1
ATOM 722 O O . GLN A 1 87 ? -6.978 -2.248 -17.806 1.00 69.31 87 GLN A O 1
ATOM 727 N N . ASN A 1 88 ? -5.023 -1.283 -17.292 1.00 67.69 88 ASN A N 1
ATOM 728 C CA . ASN A 1 88 ? -4.202 -2.370 -17.787 1.00 67.69 88 ASN A CA 1
ATOM 729 C C . ASN A 1 88 ? -4.038 -3.466 -16.717 1.00 67.69 88 ASN A C 1
ATOM 731 O O . ASN A 1 88 ? -3.067 -3.492 -15.955 1.00 67.69 88 ASN A O 1
ATOM 735 N N . THR A 1 89 ? -4.987 -4.402 -16.696 1.00 61.59 89 THR A N 1
ATOM 736 C CA . THR A 1 89 ? -5.036 -5.548 -15.769 1.00 61.59 89 THR A CA 1
ATOM 737 C C . THR A 1 89 ? -3.829 -6.481 -15.863 1.00 61.59 89 THR A C 1
ATOM 739 O O . THR A 1 89 ? -3.543 -7.186 -14.901 1.00 61.59 89 THR A O 1
ATOM 742 N N . SER A 1 90 ? -3.040 -6.426 -16.942 1.00 59.53 90 SER A N 1
ATOM 743 C CA . SER A 1 90 ? -1.778 -7.178 -17.083 1.00 59.53 90 SER A CA 1
ATOM 744 C C . SER A 1 90 ? -0.737 -6.841 -16.007 1.00 59.53 90 SER A C 1
ATOM 746 O O . SER A 1 90 ? 0.245 -7.562 -15.847 1.00 59.53 90 SER A O 1
ATOM 748 N N . ARG A 1 91 ? -0.909 -5.714 -15.305 1.00 64.12 91 ARG A N 1
ATOM 749 C CA . ARG A 1 91 ? -0.016 -5.239 -14.237 1.00 64.12 91 ARG A CA 1
ATOM 750 C C . ARG A 1 91 ? -0.513 -5.569 -12.833 1.00 64.12 91 ARG A C 1
ATOM 752 O O . ARG A 1 91 ? 0.225 -5.331 -11.877 1.00 64.12 91 ARG A O 1
ATOM 759 N N . LEU A 1 92 ? -1.739 -6.078 -12.704 1.00 68.25 92 LEU A N 1
ATOM 760 C CA . LEU A 1 92 ? -2.325 -6.497 -11.437 1.00 68.25 92 LEU A CA 1
ATOM 761 C C . LEU A 1 92 ? -1.802 -7.897 -11.104 1.00 68.25 92 LEU A C 1
ATOM 763 O O . LEU A 1 92 ? -2.151 -8.875 -11.757 1.00 68.25 92 LEU A O 1
ATOM 767 N N . LEU A 1 93 ? -0.936 -7.990 -10.100 1.00 69.00 93 LEU A N 1
ATOM 768 C CA . LEU A 1 93 ? -0.352 -9.265 -9.679 1.00 69.00 93 LEU A CA 1
ATOM 769 C C . LEU A 1 93 ? -1.219 -10.006 -8.678 1.00 69.00 93 LEU A C 1
ATOM 771 O O . LEU A 1 93 ? -1.163 -11.229 -8.591 1.00 69.00 93 LEU A O 1
ATOM 775 N N . PHE A 1 94 ? -1.940 -9.249 -7.862 1.00 67.81 94 PHE A N 1
ATOM 776 C CA . PHE A 1 94 ? -2.665 -9.801 -6.743 1.00 67.81 94 PHE A CA 1
ATOM 777 C C . PHE A 1 94 ? -3.894 -8.955 -6.454 1.00 67.81 94 PHE A C 1
ATOM 779 O O . PHE A 1 94 ? -3.803 -7.734 -6.280 1.00 67.81 94 PHE A O 1
ATOM 786 N N . HIS A 1 95 ? -5.018 -9.655 -6.397 1.00 66.94 95 HIS A N 1
ATOM 787 C CA . HIS A 1 95 ? -6.286 -9.156 -5.917 1.00 66.94 95 HIS A CA 1
ATOM 788 C C . HIS A 1 95 ? -6.728 -10.092 -4.792 1.00 66.94 95 HIS A C 1
ATOM 790 O O . HIS A 1 95 ? -6.953 -11.278 -5.035 1.00 66.94 95 HIS A O 1
ATOM 796 N N . ASP A 1 96 ? -6.751 -9.588 -3.556 1.00 67.19 96 ASP A N 1
ATOM 797 C CA . ASP A 1 96 ? -7.353 -10.314 -2.435 1.00 67.19 96 ASP A CA 1
ATOM 798 C C . ASP A 1 96 ? -8.745 -9.757 -2.229 1.00 67.19 96 ASP A C 1
ATOM 800 O O . ASP A 1 96 ? -8.923 -8.571 -1.921 1.00 67.19 96 ASP A O 1
ATOM 804 N N . GLU A 1 97 ? -9.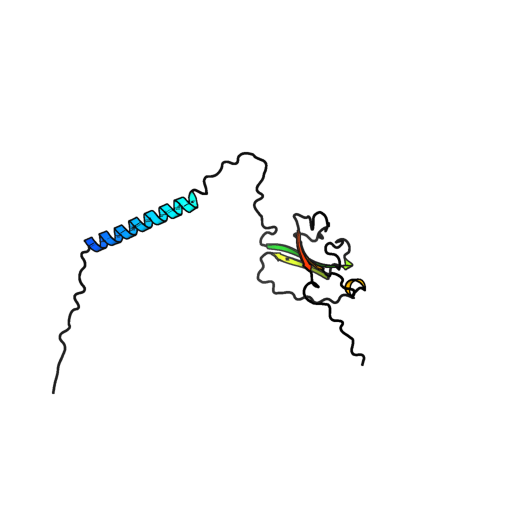717 -10.632 -2.397 1.00 64.69 97 GLU A N 1
ATOM 805 C CA . GLU A 1 97 ? -11.104 -10.313 -2.161 1.00 64.69 97 GLU A CA 1
ATOM 806 C C . GLU A 1 97 ? -11.388 -10.630 -0.688 1.00 64.69 97 GLU A C 1
ATOM 808 O O . GLU A 1 97 ? -11.312 -11.777 -0.253 1.00 64.69 97 GLU A O 1
ATOM 813 N N . GLU A 1 98 ? -11.737 -9.596 0.082 1.00 68.88 98 GLU A N 1
ATOM 814 C CA . GLU A 1 98 ? -12.428 -9.710 1.376 1.00 68.88 98 GLU A CA 1
ATOM 815 C C . GLU A 1 98 ? -11.578 -9.890 2.648 1.00 68.88 98 GLU A C 1
ATOM 817 O O . GLU A 1 98 ? -11.893 -10.695 3.530 1.00 68.88 98 GLU A O 1
ATOM 822 N N . VAL A 1 99 ? -10.557 -9.055 2.842 1.00 80.31 99 VAL A N 1
ATOM 823 C CA . VAL A 1 99 ? -9.925 -8.944 4.168 1.00 80.31 99 VAL A CA 1
ATOM 824 C C . VAL A 1 99 ? -10.741 -8.011 5.058 1.00 80.31 99 VAL A C 1
ATOM 826 O O . VAL A 1 99 ? -11.065 -6.896 4.674 1.00 80.31 99 VAL A O 1
ATOM 829 N N . ILE A 1 100 ? -11.061 -8.438 6.277 1.00 87.25 100 ILE A N 1
ATOM 830 C CA . ILE A 1 100 ? -11.835 -7.617 7.218 1.00 87.25 100 ILE A CA 1
ATOM 831 C C . ILE A 1 100 ? -10.895 -6.665 7.967 1.00 87.25 100 ILE A C 1
ATOM 833 O O . ILE A 1 100 ? -9.963 -7.107 8.650 1.00 87.25 100 ILE A O 1
ATOM 837 N N . PHE A 1 101 ? -11.152 -5.357 7.890 1.00 86.31 101 PHE A N 1
ATOM 838 C CA . PHE A 1 101 ? -10.369 -4.357 8.613 1.00 86.31 101 PHE A CA 1
ATOM 839 C C . PHE A 1 101 ? -10.461 -4.571 10.131 1.00 86.31 101 PHE A C 1
ATOM 841 O O . PHE A 1 101 ? -11.540 -4.781 10.686 1.00 86.31 101 PHE A O 1
ATOM 848 N N . MET A 1 102 ? -9.308 -4.500 10.807 1.00 83.75 102 MET A N 1
ATOM 849 C CA . MET A 1 102 ? -9.128 -4.805 12.237 1.00 83.75 102 MET A CA 1
ATOM 850 C C . MET A 1 102 ? -9.420 -6.258 12.655 1.00 83.75 102 MET A C 1
ATOM 852 O O . MET A 1 102 ? -9.576 -6.538 13.845 1.00 83.75 102 MET A O 1
ATOM 856 N N . ASN A 1 103 ? -9.436 -7.212 11.718 1.00 84.12 103 ASN A N 1
ATOM 857 C CA . ASN A 1 103 ? -9.493 -8.630 12.063 1.00 84.12 103 ASN A CA 1
ATOM 858 C C . ASN A 1 103 ? -8.089 -9.225 12.270 1.00 84.12 103 ASN A C 1
ATOM 860 O O . ASN A 1 103 ? -7.451 -9.713 11.337 1.00 84.12 103 ASN A O 1
ATOM 864 N N . TRP A 1 104 ? -7.651 -9.252 13.528 1.00 75.44 104 TRP A N 1
ATOM 865 C CA . TRP A 1 104 ? -6.358 -9.797 13.964 1.00 75.44 104 TRP A CA 1
ATOM 866 C C . TRP A 1 104 ? -6.208 -11.318 13.808 1.00 75.44 104 TRP A C 1
ATOM 868 O O . TRP A 1 104 ? -5.127 -11.849 14.045 1.00 75.44 104 TRP A O 1
ATOM 878 N N . LYS A 1 105 ? -7.273 -12.039 13.429 1.00 79.38 105 LYS A N 1
ATOM 879 C CA . LYS A 1 105 ? -7.219 -13.492 13.193 1.00 79.38 105 LYS A CA 1
ATOM 880 C C . LYS A 1 105 ? -6.636 -13.853 11.825 1.00 79.38 105 LYS A C 1
ATOM 882 O O . LYS A 1 105 ? -6.341 -15.020 11.581 1.00 79.38 105 LYS A O 1
ATOM 887 N N . SER A 1 106 ? -6.496 -12.873 10.936 1.00 68.69 106 SER A N 1
ATOM 888 C CA . SER A 1 106 ? -5.949 -13.070 9.596 1.00 68.69 106 SER A CA 1
ATOM 889 C C . SER A 1 106 ? -4.422 -13.127 9.692 1.00 68.69 106 SER A C 1
ATOM 891 O O . SER A 1 106 ? -3.787 -12.138 10.051 1.00 68.69 106 SER A O 1
ATOM 893 N N . GLY A 1 107 ? -3.834 -14.296 9.432 1.00 73.38 107 GLY A N 1
ATOM 894 C CA . GLY A 1 107 ? -2.379 -14.468 9.391 1.00 73.38 107 GLY A CA 1
ATOM 895 C C . GLY A 1 107 ? -1.724 -13.731 8.215 1.00 73.38 107 GLY A C 1
ATOM 896 O O . GLY A 1 107 ? -2.399 -13.111 7.392 1.00 73.38 107 GLY A O 1
ATOM 897 N N . SER A 1 108 ? -0.396 -13.813 8.109 1.00 77.31 108 SER A N 1
ATOM 898 C CA . SER A 1 108 ? 0.316 -13.275 6.949 1.00 77.31 108 SER A CA 1
ATOM 899 C C . SER A 1 108 ? 0.067 -14.131 5.704 1.00 77.31 108 SER A C 1
ATOM 901 O O . SER A 1 108 ? 0.111 -15.360 5.750 1.00 77.31 108 SER A O 1
ATOM 903 N N . LYS A 1 109 ? -0.170 -13.468 4.569 1.00 74.38 109 LYS A N 1
ATOM 904 C CA . LYS A 1 109 ? -0.168 -14.094 3.244 1.00 74.38 109 LYS A CA 1
ATOM 905 C C . LYS A 1 109 ? 1.154 -13.759 2.562 1.00 74.38 109 LYS A C 1
ATOM 907 O O . LYS A 1 109 ? 1.521 -12.591 2.468 1.00 74.38 109 LYS A O 1
ATOM 912 N N . ASN A 1 110 ? 1.863 -14.784 2.100 1.00 78.81 110 ASN A N 1
ATOM 913 C CA . ASN A 1 110 ? 3.079 -14.622 1.310 1.00 78.81 110 ASN A CA 1
ATOM 914 C C . ASN A 1 110 ? 2.743 -14.872 -0.157 1.00 78.81 110 ASN A C 1
ATOM 916 O O . ASN A 1 110 ? 2.093 -15.867 -0.475 1.00 78.81 110 ASN A O 1
ATOM 920 N N . PHE A 1 111 ? 3.204 -13.990 -1.039 1.00 73.31 111 PHE A N 1
ATOM 921 C CA . PHE A 1 111 ? 3.019 -14.126 -2.477 1.00 73.31 111 PHE A CA 1
ATOM 922 C C . PHE A 1 111 ? 4.365 -13.998 -3.184 1.00 73.31 111 PHE A C 1
ATOM 924 O O . PHE A 1 111 ? 5.159 -13.111 -2.867 1.00 73.31 111 PHE A O 1
ATOM 931 N N . ALA A 1 112 ? 4.615 -14.896 -4.131 1.00 79.75 112 ALA A N 1
ATOM 932 C CA . ALA A 1 112 ? 5.794 -14.887 -4.978 1.00 79.75 112 ALA A CA 1
ATOM 933 C C . ALA A 1 112 ? 5.338 -14.843 -6.434 1.00 79.75 112 ALA A C 1
ATOM 935 O O . ALA A 1 112 ? 4.424 -15.564 -6.826 1.00 79.75 112 ALA A O 1
ATOM 936 N N . PHE A 1 113 ? 5.982 -13.998 -7.228 1.00 75.31 113 PHE A N 1
ATOM 937 C CA . PHE A 1 113 ? 5.689 -13.854 -8.645 1.00 75.31 113 PHE A CA 1
ATOM 938 C C . PHE A 1 113 ? 6.984 -13.695 -9.428 1.00 75.31 113 PHE A C 1
ATOM 940 O O . PHE A 1 113 ? 7.990 -13.198 -8.915 1.00 75.31 113 PHE A O 1
ATOM 947 N N . THR A 1 114 ? 6.945 -14.110 -10.687 1.00 78.00 114 THR A N 1
ATOM 948 C CA . THR A 1 114 ? 8.053 -13.959 -11.623 1.00 78.00 114 THR A CA 1
ATOM 949 C C . THR A 1 114 ? 7.587 -13.091 -12.774 1.00 78.00 114 THR A C 1
ATOM 951 O O . THR A 1 114 ? 6.535 -13.331 -13.360 1.00 78.00 114 THR A O 1
ATOM 954 N N . ILE A 1 115 ? 8.376 -12.071 -13.084 1.00 75.50 115 ILE A N 1
ATOM 955 C CA . ILE A 1 115 ? 8.162 -11.186 -14.225 1.00 75.50 115 ILE A CA 1
ATOM 956 C C . ILE A 1 115 ? 9.275 -11.404 -15.234 1.00 75.50 115 ILE A C 1
ATOM 958 O O . ILE A 1 115 ? 10.424 -11.640 -14.858 1.00 75.50 115 ILE A O 1
ATOM 962 N N . GLN A 1 116 ? 8.935 -11.278 -16.511 1.00 76.69 116 GLN A N 1
ATOM 963 C CA . GLN A 1 116 ? 9.945 -11.227 -17.554 1.00 76.69 116 GLN A CA 1
ATOM 964 C C . GLN A 1 116 ? 10.585 -9.842 -17.570 1.00 76.69 116 GLN A C 1
ATOM 966 O O . GLN A 1 116 ? 9.893 -8.825 -17.639 1.00 76.69 116 GLN A O 1
ATOM 971 N N . THR A 1 117 ? 11.911 -9.805 -17.497 1.00 72.62 117 THR A N 1
ATOM 972 C CA . THR A 1 117 ? 12.688 -8.569 -17.552 1.00 72.62 117 THR A CA 1
ATOM 973 C C . THR A 1 117 ? 12.628 -7.988 -18.959 1.00 72.62 117 THR A C 1
ATOM 975 O O . THR A 1 117 ? 13.089 -8.613 -19.914 1.00 72.62 117 THR A O 1
ATOM 978 N N . THR A 1 118 ? 12.094 -6.777 -19.100 1.00 80.25 118 THR A N 1
ATOM 979 C CA . THR A 1 118 ? 12.185 -6.045 -20.366 1.00 80.25 118 THR A CA 1
ATOM 980 C C . THR A 1 118 ? 13.608 -5.524 -20.581 1.00 80.25 118 THR A C 1
ATOM 982 O O . THR A 1 118 ? 14.410 -5.421 -19.645 1.00 80.25 118 THR A O 1
ATOM 985 N N . GLU A 1 119 ? 13.939 -5.150 -21.819 1.00 78.44 119 GLU A N 1
ATOM 986 C CA . GLU A 1 119 ? 15.225 -4.504 -22.101 1.00 78.44 119 GLU A CA 1
ATOM 987 C C . GLU A 1 119 ? 15.423 -3.209 -21.309 1.00 78.44 119 GLU A C 1
ATOM 989 O O . GLU A 1 119 ? 16.542 -2.912 -20.887 1.00 78.44 119 GLU A O 1
ATOM 994 N N . THR A 1 120 ? 14.346 -2.449 -21.100 1.00 75.94 120 THR A N 1
ATOM 995 C CA . THR A 1 120 ? 14.360 -1.201 -20.334 1.00 75.94 120 THR A CA 1
ATOM 996 C C . THR A 1 120 ? 14.720 -1.479 -18.883 1.00 75.94 120 THR A C 1
ATOM 998 O O . THR A 1 120 ? 15.635 -0.855 -18.348 1.00 75.94 120 THR A O 1
ATOM 1001 N N . LEU A 1 121 ? 14.087 -2.485 -18.275 1.00 76.81 121 LEU A N 1
ATOM 1002 C CA . LEU A 1 121 ? 14.384 -2.925 -16.917 1.00 76.81 121 LEU A CA 1
ATOM 1003 C C . LEU A 1 121 ? 15.841 -3.393 -16.763 1.00 76.81 121 LEU A C 1
ATOM 1005 O O . LEU A 1 121 ? 16.507 -3.050 -15.787 1.00 76.81 121 LEU A O 1
ATOM 1009 N N . ALA A 1 122 ? 16.374 -4.109 -17.758 1.00 73.81 122 ALA A N 1
ATOM 1010 C CA . ALA A 1 122 ? 17.758 -4.587 -17.761 1.00 73.81 122 ALA A CA 1
ATOM 1011 C C . ALA A 1 122 ? 18.807 -3.464 -17.907 1.00 73.81 122 ALA A C 1
ATOM 1013 O O . ALA A 1 122 ? 19.925 -3.597 -17.408 1.00 73.81 122 ALA A O 1
ATOM 1014 N N . LYS A 1 123 ? 18.465 -2.354 -18.573 1.00 75.06 123 LYS A N 1
ATOM 1015 C CA . LYS A 1 123 ? 19.359 -1.216 -18.859 1.00 75.06 123 LYS A CA 1
ATOM 1016 C C . LYS A 1 123 ? 19.219 -0.081 -17.825 1.00 75.06 123 LYS A C 1
ATOM 1018 O O . LYS A 1 123 ? 19.246 1.088 -18.195 1.00 75.06 123 LYS A O 1
ATOM 1023 N N . ASN A 1 124 ? 19.119 -0.417 -16.532 1.00 66.06 124 ASN A N 1
ATOM 1024 C CA . ASN A 1 124 ? 18.852 0.507 -15.409 1.00 66.06 124 ASN A CA 1
ATOM 1025 C C . ASN A 1 124 ? 17.428 1.086 -15.383 1.00 66.06 124 ASN A C 1
ATOM 1027 O O . ASN A 1 124 ? 17.237 2.261 -15.063 1.00 66.06 124 ASN A O 1
ATOM 1031 N N . GLY A 1 125 ? 16.429 0.273 -15.715 1.00 72.81 125 GLY A N 1
ATOM 1032 C CA . GLY A 1 125 ? 15.039 0.675 -15.548 1.00 72.81 125 GLY A CA 1
ATOM 1033 C C . GLY A 1 125 ? 14.659 0.794 -14.073 1.00 72.81 125 GLY A C 1
ATOM 1034 O O . GLY A 1 125 ? 15.253 0.163 -13.197 1.00 72.81 125 GLY A O 1
ATOM 1035 N N . SER A 1 126 ? 13.652 1.614 -13.805 1.00 80.69 126 SER A N 1
ATOM 1036 C CA . SER A 1 126 ? 13.000 1.662 -12.501 1.00 80.69 126 SER A CA 1
ATOM 1037 C C . SER A 1 126 ? 11.976 0.538 -12.410 1.00 80.69 126 SER A C 1
ATOM 1039 O O . SER A 1 126 ? 11.403 0.135 -13.418 1.00 80.69 126 SER A O 1
ATOM 1041 N N . PHE A 1 127 ? 11.729 0.030 -11.206 1.00 86.00 127 PHE A N 1
ATOM 1042 C CA . PHE A 1 127 ? 10.690 -0.968 -10.986 1.00 86.00 127 PHE A CA 1
ATOM 1043 C C . PHE A 1 127 ? 9.955 -0.661 -9.699 1.00 86.00 127 PHE A C 1
ATOM 1045 O O . PHE A 1 127 ? 10.554 -0.560 -8.628 1.00 86.00 127 PHE A O 1
ATOM 1052 N N . PHE A 1 128 ? 8.650 -0.487 -9.823 1.00 86.62 128 PHE A N 1
ATOM 1053 C CA . PHE A 1 128 ? 7.781 -0.032 -8.761 1.00 86.62 128 PHE A CA 1
ATOM 1054 C C . PHE A 1 128 ? 6.768 -1.114 -8.421 1.00 86.62 128 PHE A C 1
ATOM 1056 O O . PHE A 1 128 ? 6.138 -1.697 -9.302 1.00 86.62 128 PHE A O 1
ATOM 1063 N N . MET A 1 129 ? 6.582 -1.335 -7.125 1.00 87.75 129 MET A N 1
ATOM 1064 C CA . MET A 1 129 ? 5.445 -2.048 -6.566 1.00 87.75 129 MET A CA 1
ATOM 1065 C C . MET A 1 129 ? 4.483 -1.029 -5.975 1.00 87.75 129 MET A C 1
ATOM 1067 O O . MET A 1 129 ? 4.876 -0.176 -5.180 1.00 87.75 129 MET A O 1
ATOM 1071 N N . ILE A 1 130 ? 3.219 -1.114 -6.353 1.00 88.56 130 ILE A N 1
ATOM 1072 C CA . ILE A 1 130 ? 2.177 -0.203 -5.899 1.00 88.56 130 ILE A CA 1
ATOM 1073 C C . ILE A 1 130 ? 1.139 -1.039 -5.178 1.00 88.56 130 ILE A C 1
ATOM 1075 O O . ILE A 1 130 ? 0.527 -1.923 -5.767 1.00 88.56 130 ILE A O 1
ATOM 1079 N N . VAL A 1 131 ? 0.965 -0.765 -3.893 1.00 89.00 131 VAL A N 1
ATOM 1080 C CA . VAL A 1 131 ? 0.008 -1.463 -3.039 1.00 89.00 131 VAL A CA 1
ATOM 1081 C C . VAL A 1 131 ? -1.114 -0.498 -2.724 1.00 89.00 131 VAL A C 1
ATOM 1083 O O . VAL A 1 131 ? -0.870 0.564 -2.151 1.00 89.00 131 VAL A O 1
ATOM 1086 N N . CYS A 1 132 ? -2.329 -0.867 -3.091 1.00 88.69 132 CYS A N 1
ATOM 1087 C CA . CYS A 1 132 ? -3.528 -0.097 -2.827 1.00 88.69 132 CYS A CA 1
ATOM 1088 C C . CYS A 1 132 ? -4.521 -0.920 -2.017 1.00 88.69 132 CYS A C 1
ATOM 1090 O O . CYS A 1 132 ? -4.649 -2.129 -2.204 1.00 88.69 132 CYS A O 1
ATOM 1092 N N . ILE A 1 133 ? -5.228 -0.235 -1.128 1.00 89.00 133 ILE A N 1
ATOM 1093 C CA . ILE A 1 133 ? -6.371 -0.763 -0.392 1.00 89.00 133 ILE A CA 1
ATOM 1094 C C . ILE A 1 133 ? -7.599 0.072 -0.721 1.00 89.00 133 ILE A C 1
ATOM 1096 O O . ILE A 1 133 ? -7.508 1.303 -0.752 1.00 89.00 133 ILE A O 1
ATOM 1100 N N . SER A 1 134 ? -8.727 -0.587 -0.964 1.00 89.00 134 SER A N 1
ATOM 1101 C CA . SER A 1 134 ? -9.989 0.059 -1.324 1.00 89.00 134 SER A CA 1
ATOM 1102 C C . SER A 1 134 ? -11.166 -0.453 -0.504 1.00 89.00 134 SER A C 1
ATOM 1104 O O . SER A 1 134 ? -11.137 -1.559 0.041 1.00 89.00 134 SER A O 1
ATOM 1106 N N . LYS A 1 135 ? -12.200 0.392 -0.406 1.00 87.19 135 LYS A N 1
ATOM 1107 C CA . LYS A 1 135 ? -13.506 0.052 0.190 1.00 87.19 135 LYS A CA 1
ATOM 1108 C C . LYS A 1 135 ? -14.357 -0.845 -0.701 1.00 87.19 135 LYS A C 1
ATOM 1110 O O . LYS A 1 135 ? -15.223 -1.570 -0.225 1.00 87.19 135 LYS A O 1
ATOM 1115 N N . ASP A 1 136 ? -14.133 -0.750 -2.002 1.00 85.25 136 ASP A N 1
ATOM 1116 C CA . ASP A 1 136 ? -14.849 -1.477 -3.038 1.00 85.25 136 ASP A CA 1
ATOM 1117 C C . ASP A 1 136 ? -13.858 -2.196 -3.963 1.00 85.25 136 ASP A C 1
ATOM 1119 O O . ASP A 1 136 ? -12.641 -2.080 -3.825 1.00 85.25 136 ASP A O 1
ATOM 1123 N N . GLN A 1 137 ? -14.378 -2.949 -4.924 1.00 82.31 137 GLN A N 1
ATOM 1124 C CA . GLN A 1 137 ? -13.568 -3.645 -5.925 1.00 82.31 137 GLN A CA 1
ATOM 1125 C C . GLN A 1 137 ? -13.072 -2.713 -7.044 1.00 82.31 137 GLN A C 1
ATOM 1127 O O . GLN A 1 137 ? -12.537 -3.189 -8.044 1.00 82.31 137 GLN A O 1
ATOM 1132 N N . SER A 1 138 ? -13.264 -1.394 -6.925 1.00 83.50 138 SER A N 1
ATOM 1133 C CA . SER A 1 138 ? -12.813 -0.477 -7.967 1.00 83.50 138 SER A CA 1
ATOM 1134 C C . SER A 1 138 ? -11.287 -0.379 -7.979 1.00 83.50 138 SER A C 1
ATOM 1136 O O . SER A 1 138 ? -10.616 -0.592 -6.968 1.00 83.50 138 SER A O 1
ATOM 1138 N N . LEU A 1 139 ? -10.732 -0.130 -9.166 1.00 82.94 139 LEU A N 1
ATOM 1139 C CA . LEU A 1 139 ? -9.296 0.031 -9.344 1.00 82.94 139 LEU A CA 1
ATOM 1140 C C . LEU A 1 139 ? -8.912 1.503 -9.121 1.00 82.94 139 LEU A C 1
ATOM 1142 O O . LEU A 1 139 ? -9.615 2.404 -9.592 1.00 82.94 139 LEU A O 1
ATOM 1146 N N . PRO A 1 140 ? -7.774 1.774 -8.460 1.00 83.00 140 PRO A N 1
ATOM 1147 C CA . PRO A 1 140 ? -7.292 3.132 -8.249 1.00 83.00 140 PRO A CA 1
ATOM 1148 C C . PRO A 1 140 ? -6.943 3.791 -9.585 1.00 83.00 140 PRO A C 1
ATOM 1150 O O . PRO A 1 140 ? -6.347 3.164 -10.452 1.00 83.00 140 PRO A O 1
ATOM 1153 N N . LEU A 1 141 ? -7.256 5.075 -9.754 1.00 83.50 141 LEU A N 1
ATOM 1154 C CA . LEU A 1 141 ? -6.811 5.855 -10.912 1.00 83.50 141 LEU A CA 1
ATOM 1155 C C . LEU A 1 141 ? -5.519 6.599 -10.568 1.00 83.50 141 LEU A C 1
ATOM 1157 O O . LEU A 1 141 ? -5.476 7.378 -9.611 1.00 83.50 141 LEU A O 1
ATOM 1161 N N . PHE 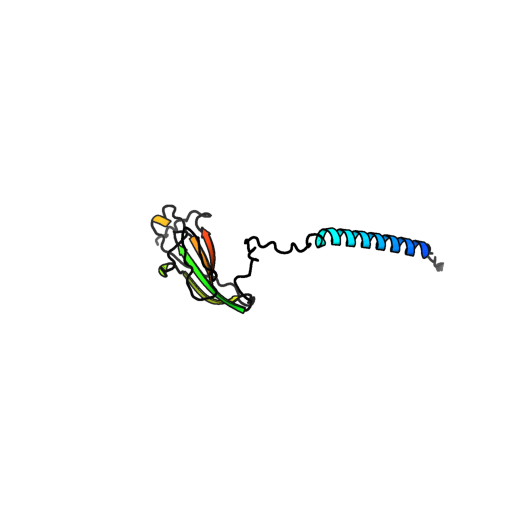A 1 142 ? -4.476 6.367 -11.365 1.00 81.06 142 PHE A N 1
ATOM 1162 C CA . PHE A 1 142 ? -3.185 7.032 -11.222 1.00 81.06 142 PHE A CA 1
ATOM 1163 C C . PHE A 1 142 ? -3.048 8.162 -12.246 1.00 81.06 142 PHE A C 1
ATOM 1165 O O . PHE A 1 142 ? -3.326 7.985 -13.429 1.00 81.06 142 PHE A O 1
ATOM 1172 N N . SER A 1 143 ? -2.589 9.325 -11.794 1.00 77.31 143 SER A N 1
ATOM 1173 C CA . SER A 1 143 ? -2.289 10.487 -12.626 1.00 77.31 143 SER A CA 1
ATOM 1174 C C . SER A 1 143 ? -0.997 11.143 -12.138 1.00 77.31 143 SER A C 1
ATOM 1176 O O . SER A 1 143 ? -0.873 11.424 -10.947 1.00 77.31 143 SER A O 1
ATOM 1178 N N . PRO A 1 144 ? -0.042 11.470 -13.025 1.00 72.12 144 PRO A N 1
ATOM 1179 C CA . PRO A 1 144 ? 1.185 12.165 -12.635 1.00 72.12 144 PRO A CA 1
ATOM 1180 C C . PRO A 1 144 ? 0.942 13.506 -11.927 1.00 72.12 144 PRO A C 1
ATOM 1182 O O . PRO A 1 144 ? 1.742 13.906 -11.087 1.00 72.12 144 PRO A O 1
ATOM 1185 N N . ALA A 1 145 ? -0.159 14.194 -12.250 1.00 73.25 145 ALA A N 1
ATOM 1186 C CA . ALA A 1 145 ? -0.477 15.511 -11.699 1.00 73.25 145 ALA A CA 1
ATOM 1187 C C . ALA A 1 145 ? -1.035 15.450 -10.269 1.00 73.25 145 ALA A C 1
ATOM 1189 O O . ALA A 1 145 ? -0.858 16.385 -9.494 1.00 73.25 145 ALA A O 1
ATOM 1190 N N . SER A 1 146 ? -1.722 14.360 -9.922 1.00 66.75 146 SER A N 1
ATOM 1191 C CA . SER A 1 146 ? -2.480 14.238 -8.672 1.00 66.75 146 SER A CA 1
ATOM 1192 C C . SER A 1 146 ? -2.136 12.979 -7.870 1.00 66.75 146 SER A C 1
ATOM 1194 O O . SER A 1 146 ? -2.794 12.679 -6.878 1.00 66.75 146 SER A O 1
ATOM 1196 N N . GLY A 1 147 ? -1.126 12.219 -8.302 1.00 75.62 147 GLY A N 1
ATOM 1197 C CA . GLY A 1 147 ? -0.748 10.936 -7.725 1.00 75.62 147 GLY A CA 1
ATOM 1198 C C . GLY A 1 147 ? -1.839 9.885 -7.918 1.00 75.62 147 GLY A C 1
ATOM 1199 O O . GLY A 1 147 ? -2.123 9.460 -9.033 1.00 75.62 147 GLY A O 1
ATOM 1200 N N . TYR A 1 148 ? -2.457 9.461 -6.821 1.00 72.12 148 TYR A N 1
ATOM 1201 C CA . TYR A 1 148 ? -3.693 8.686 -6.839 1.00 72.12 148 TYR A CA 1
ATOM 1202 C C . TYR A 1 148 ? -4.785 9.543 -6.204 1.00 72.12 148 TYR A C 1
ATOM 1204 O O . TYR A 1 148 ? -4.583 10.122 -5.138 1.00 72.12 148 TYR A O 1
ATOM 1212 N N . HIS A 1 149 ? -5.931 9.660 -6.868 1.00 58.91 149 HIS A N 1
ATOM 1213 C CA . HIS A 1 149 ? -6.995 10.554 -6.423 1.00 58.91 149 HIS A CA 1
ATOM 1214 C C . HIS A 1 149 ? -8.273 9.752 -6.218 1.00 58.91 149 HIS A C 1
ATOM 1216 O O . HIS A 1 149 ? -8.991 9.450 -7.167 1.00 58.91 149 HIS A O 1
ATOM 1222 N N . SER A 1 150 ? -8.548 9.354 -4.977 1.00 67.94 150 SER A N 1
ATOM 1223 C CA . SER A 1 150 ? -9.830 8.747 -4.634 1.00 67.94 150 SER A CA 1
ATOM 1224 C C . SER A 1 150 ? -10.056 8.776 -3.130 1.00 67.94 150 SER A C 1
ATOM 1226 O O . SER A 1 150 ? -9.198 8.362 -2.358 1.00 67.94 150 SER A O 1
ATOM 1228 N N . SER A 1 151 ? -11.252 9.194 -2.721 1.00 73.31 151 SER A N 1
ATOM 1229 C CA . SER A 1 151 ? -11.742 9.071 -1.344 1.00 73.31 151 SER A CA 1
ATOM 1230 C C . SER A 1 151 ? -11.955 7.623 -0.901 1.00 73.31 151 SER A C 1
ATOM 1232 O O . SER A 1 151 ? -12.297 7.394 0.254 1.00 73.31 151 SER A O 1
ATOM 1234 N N . ASN A 1 152 ? -11.814 6.655 -1.809 1.00 84.56 152 ASN A N 1
ATOM 1235 C CA . ASN A 1 152 ? -12.097 5.247 -1.545 1.00 84.56 152 ASN A CA 1
ATOM 1236 C C . ASN A 1 152 ? -10.832 4.386 -1.527 1.00 84.56 152 ASN A C 1
ATOM 1238 O O . ASN A 1 152 ? -10.932 3.202 -1.220 1.00 84.56 152 ASN A O 1
ATOM 1242 N N . HIS A 1 153 ? -9.667 4.966 -1.840 1.00 86.38 153 HIS A N 1
ATOM 1243 C CA . HIS A 1 153 ? -8.409 4.237 -1.965 1.00 86.38 153 HIS A CA 1
ATOM 1244 C C . HIS A 1 153 ? -7.310 4.861 -1.112 1.00 86.38 153 HIS A C 1
ATOM 1246 O O . HIS A 1 153 ? -7.173 6.080 -1.035 1.00 86.38 153 HIS A O 1
ATOM 1252 N N . SER A 1 154 ? -6.456 4.016 -0.545 1.00 86.50 154 SER A N 1
ATOM 1253 C CA . SER A 1 154 ? -5.158 4.424 -0.015 1.00 86.50 154 SER A CA 1
ATOM 1254 C C . SER A 1 154 ? -4.075 3.611 -0.703 1.00 86.50 154 SER A C 1
ATOM 1256 O O . SER A 1 154 ? -4.133 2.384 -0.706 1.00 86.50 154 SER A O 1
ATOM 1258 N N . CYS A 1 155 ? -3.103 4.290 -1.308 1.00 87.50 155 CYS A N 1
ATOM 1259 C CA . CYS A 1 155 ? -2.057 3.654 -2.096 1.00 87.50 155 CYS A CA 1
ATOM 1260 C C . CYS A 1 155 ? -0.665 4.034 -1.597 1.00 87.50 155 CYS A C 1
ATOM 1262 O O . CYS A 1 155 ? -0.404 5.168 -1.184 1.00 87.50 155 CYS A O 1
ATOM 1264 N N . LYS A 1 156 ? 0.266 3.090 -1.705 1.00 87.69 156 LYS A N 1
ATOM 1265 C CA . LYS A 1 156 ? 1.679 3.299 -1.417 1.00 87.69 156 LYS A CA 1
ATOM 1266 C C . LYS A 1 156 ? 2.539 2.724 -2.529 1.00 87.69 156 LYS A C 1
ATOM 1268 O O . LYS A 1 156 ? 2.341 1.592 -2.957 1.00 87.69 156 LYS A O 1
ATOM 1273 N N . ILE A 1 157 ? 3.499 3.525 -2.977 1.00 87.94 157 ILE A N 1
ATOM 1274 C CA . ILE A 1 157 ? 4.410 3.182 -4.067 1.00 87.94 157 ILE A CA 1
ATOM 1275 C C . ILE A 1 157 ? 5.785 2.888 -3.473 1.00 87.94 157 ILE A C 1
ATOM 1277 O O . ILE A 1 157 ? 6.319 3.677 -2.691 1.00 87.94 157 ILE A O 1
ATOM 1281 N N . HIS A 1 158 ? 6.352 1.752 -3.851 1.00 88.00 158 HIS A N 1
ATOM 1282 C CA . HIS A 1 158 ? 7.650 1.262 -3.421 1.00 88.00 158 HIS A CA 1
ATOM 1283 C C . HIS A 1 158 ? 8.559 1.081 -4.636 1.00 88.00 158 HIS A C 1
ATOM 1285 O O . HIS A 1 158 ? 8.228 0.332 -5.546 1.00 88.00 158 HIS A O 1
ATOM 1291 N N . ASP A 1 159 ? 9.711 1.749 -4.636 1.00 87.81 159 ASP A N 1
ATOM 1292 C CA . ASP A 1 159 ? 10.780 1.517 -5.613 1.00 87.81 159 ASP A CA 1
ATOM 1293 C C . ASP A 1 159 ? 11.614 0.309 -5.171 1.00 87.81 159 ASP A C 1
ATOM 1295 O O . ASP A 1 159 ? 12.183 0.299 -4.073 1.00 87.81 159 ASP A O 1
ATOM 1299 N N . LEU A 1 160 ? 11.643 -0.719 -6.014 1.00 82.56 160 LEU A N 1
ATOM 1300 C CA . LEU A 1 160 ? 12.276 -2.001 -5.736 1.00 82.56 160 LEU A CA 1
ATOM 1301 C C . LEU A 1 160 ? 13.752 -2.045 -6.153 1.00 82.56 160 LEU A C 1
ATOM 1303 O O . LEU A 1 160 ? 14.503 -2.851 -5.613 1.00 82.56 160 LEU A O 1
ATOM 1307 N N . ILE A 1 161 ? 14.196 -1.177 -7.068 1.00 78.31 161 ILE A N 1
ATOM 1308 C CA . ILE A 1 161 ? 15.559 -1.221 -7.634 1.00 78.31 161 ILE A CA 1
ATOM 1309 C C . ILE A 1 161 ? 16.500 -0.234 -6.947 1.00 78.31 161 ILE A C 1
ATOM 1311 O O . ILE A 1 161 ? 17.717 -0.422 -6.965 1.00 78.31 161 ILE A O 1
ATOM 1315 N N . LYS A 1 162 ? 15.971 0.759 -6.223 1.00 65.38 162 LYS A N 1
ATOM 1316 C CA . LYS A 1 162 ? 16.782 1.738 -5.475 1.00 65.38 162 LYS A CA 1
ATOM 1317 C C . LYS A 1 162 ? 17.777 1.123 -4.480 1.00 65.38 162 LYS A C 1
ATOM 1319 O O . LYS A 1 162 ? 18.691 1.818 -4.039 1.00 65.38 162 LYS A O 1
ATOM 1324 N N . LYS A 1 163 ? 17.602 -0.144 -4.088 1.00 54.53 163 LYS A N 1
ATOM 1325 C CA . LYS A 1 163 ? 18.398 -0.786 -3.031 1.00 54.53 163 LYS A CA 1
ATOM 1326 C C . LYS A 1 163 ? 19.342 -1.888 -3.506 1.00 54.53 163 LYS A C 1
ATOM 1328 O O . LYS A 1 163 ? 20.338 -2.111 -2.829 1.00 54.53 163 LYS A O 1
ATOM 1333 N N . GLU A 1 164 ? 19.108 -2.518 -4.656 1.00 58.88 164 GLU A N 1
ATOM 1334 C CA . GLU A 1 164 ? 19.966 -3.597 -5.157 1.00 58.88 164 GLU A CA 1
ATOM 1335 C C . GLU A 1 164 ? 20.004 -3.587 -6.688 1.00 58.88 164 GLU A C 1
ATOM 1337 O O . GLU A 1 164 ? 18.974 -3.663 -7.355 1.00 58.88 164 GLU A O 1
ATOM 1342 N N . LYS A 1 165 ? 21.209 -3.497 -7.268 1.00 59.69 165 LYS A N 1
ATOM 1343 C CA . LYS A 1 165 ? 21.388 -3.704 -8.710 1.00 59.69 165 LYS A CA 1
ATOM 1344 C C . LYS A 1 165 ? 20.944 -5.129 -9.038 1.00 59.69 165 LYS A C 1
ATOM 1346 O O . LYS A 1 165 ? 21.459 -6.071 -8.434 1.00 59.69 165 LYS A O 1
ATOM 1351 N N . LEU A 1 166 ? 20.022 -5.277 -9.990 1.00 63.59 166 LEU A N 1
ATOM 1352 C CA . LEU A 1 166 ? 19.532 -6.581 -10.432 1.00 63.59 166 LEU A CA 1
ATOM 1353 C C . LEU A 1 166 ? 20.717 -7.464 -10.843 1.00 63.59 166 LEU A C 1
ATOM 1355 O O . LEU A 1 166 ? 21.481 -7.127 -11.751 1.00 63.59 166 LEU A O 1
ATOM 1359 N N . LYS A 1 167 ? 20.894 -8.591 -10.151 1.00 62.38 167 LYS A N 1
ATOM 1360 C CA . LYS A 1 167 ? 21.909 -9.582 -10.510 1.00 62.38 167 LYS A CA 1
ATOM 1361 C C . LYS A 1 167 ? 21.341 -10.461 -11.611 1.00 62.38 167 LYS A C 1
ATOM 1363 O O . LYS A 1 167 ? 20.288 -11.071 -11.446 1.00 62.38 167 LYS A O 1
ATOM 1368 N N . LYS A 1 168 ? 22.051 -10.539 -12.733 1.00 59.97 168 LYS A N 1
ATOM 1369 C CA . LYS A 1 168 ? 21.725 -11.480 -13.801 1.00 59.97 168 LYS A CA 1
ATOM 1370 C C . LYS A 1 168 ? 21.947 -12.895 -13.266 1.00 59.97 168 LYS A C 1
ATOM 1372 O O . LYS A 1 168 ? 23.081 -13.249 -12.950 1.00 59.97 168 LYS A O 1
ATOM 1377 N N . ILE A 1 169 ? 20.882 -13.684 -13.150 1.00 63.88 169 ILE A N 1
ATOM 1378 C CA . ILE A 1 169 ? 21.017 -15.128 -12.955 1.00 63.88 169 ILE A CA 1
ATOM 1379 C C . ILE A 1 169 ? 21.494 -15.663 -14.304 1.00 63.88 169 ILE A C 1
ATOM 1381 O O . ILE A 1 169 ? 20.775 -15.603 -15.299 1.00 63.88 169 ILE A O 1
ATOM 1385 N N . VAL A 1 170 ? 22.767 -16.047 -14.377 1.00 61.69 170 VAL A N 1
ATOM 1386 C CA . VAL A 1 170 ? 23.296 -16.762 -15.537 1.00 61.69 170 VAL A CA 1
ATOM 1387 C C . VAL A 1 170 ? 22.886 -18.209 -15.335 1.00 61.69 170 VAL A C 1
ATOM 1389 O O . VAL A 1 170 ? 23.399 -18.855 -14.423 1.00 61.69 170 VAL A O 1
ATOM 1392 N N . ASP A 1 171 ? 21.949 -18.694 -16.146 1.00 53.94 171 ASP A N 1
ATOM 1393 C CA . ASP A 1 171 ? 21.611 -20.112 -16.172 1.00 53.94 171 ASP A CA 1
ATOM 1394 C C . ASP A 1 171 ? 22.894 -20.911 -16.424 1.00 53.94 171 ASP A C 1
ATOM 1396 O O . ASP A 1 171 ? 23.509 -20.822 -17.493 1.00 53.94 171 ASP A O 1
ATOM 1400 N N . GLN A 1 172 ? 23.332 -21.668 -15.415 1.00 45.16 172 GLN A N 1
ATOM 1401 C CA . GLN A 1 172 ? 24.334 -22.705 -15.605 1.00 45.16 172 GLN A CA 1
ATOM 1402 C C . GLN A 1 172 ? 23.686 -23.792 -16.453 1.00 45.16 172 GLN A C 1
ATOM 1404 O O . GLN A 1 172 ? 22.940 -24.640 -15.971 1.00 45.16 172 GLN A O 1
ATOM 1409 N N . LYS A 1 173 ? 23.936 -23.696 -17.755 1.00 45.41 173 LYS A N 1
ATOM 1410 C CA . LYS A 1 173 ? 23.542 -24.684 -18.745 1.00 45.41 173 LYS A CA 1
ATOM 1411 C C . LYS A 1 173 ? 24.211 -26.019 -18.392 1.00 45.41 173 LYS A C 1
ATOM 1413 O O . LYS A 1 173 ? 25.440 -26.083 -18.345 1.00 45.41 173 LYS A O 1
ATOM 1418 N N . SER A 1 174 ? 23.385 -27.026 -18.101 1.00 38.19 174 SER A N 1
ATOM 1419 C CA . SER A 1 174 ? 23.773 -28.443 -18.073 1.00 38.19 174 SER A CA 1
ATOM 1420 C C . SER A 1 174 ? 24.148 -28.943 -19.463 1.00 38.19 174 SER A C 1
ATOM 1422 O O . SER A 1 174 ? 23.676 -28.350 -20.462 1.00 38.19 174 SER A O 1
#

pLDDT: mean 71.83, std 14.42, range [38.19, 91.75]

Organism: Myxobolus squamalis (NCBI:txid59785)